Protein AF-A0A971NFB0-F1 (afdb_monomer_lite)

Radius of gyration: 30.21 Å; chains: 1; boun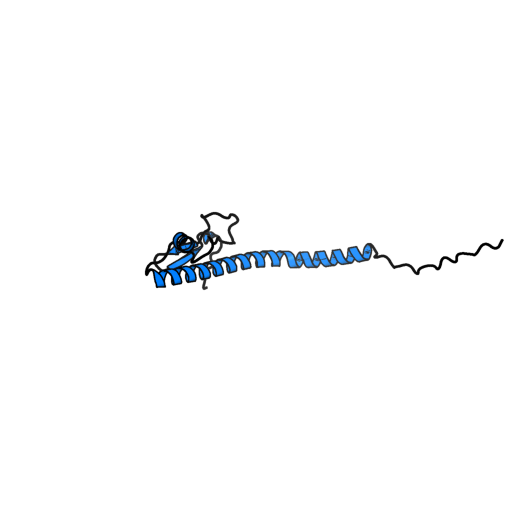ding box: 48×68×85 Å

Sequence (125 aa):
MAIHEWSFKDRKGVAGFTILELLAVFAILAIIVALAAPRFVAVIEESKIKACDNNVEMIRKAAEMYYEVKGEWPQEQDLVDENYIERYIYCPLSNTESEEYAYDIDENGKVTCRNAANHSREPGV

Structure (mmCIF, N/CA/C/O backbone):
data_AF-A0A971NFB0-F1
#
_entry.id   AF-A0A971NFB0-F1
#
loop_
_atom_site.group_PDB
_atom_site.id
_atom_site.type_symbol
_atom_site.label_atom_id
_atom_site.label_alt_id
_atom_site.label_comp_id
_atom_site.label_asym_id
_atom_site.label_entity_id
_atom_site.label_seq_id
_atom_site.pdbx_PDB_ins_code
_atom_site.Cartn_x
_atom_site.Cartn_y
_atom_site.Cartn_z
_atom_site.occupancy
_atom_site.B_iso_or_equiv
_atom_site.auth_seq_id
_atom_site.auth_comp_id
_atom_site.auth_asym_id
_atom_site.auth_atom_id
_atom_site.pdbx_PDB_model_num
ATOM 1 N N . MET A 1 1 ? 18.851 -51.933 -66.015 1.00 47.72 1 MET A N 1
ATOM 2 C CA . MET A 1 1 ? 19.614 -51.310 -64.916 1.00 47.72 1 MET A CA 1
ATOM 3 C C . MET A 1 1 ? 19.822 -49.851 -65.282 1.00 47.72 1 MET A C 1
ATOM 5 O O . MET A 1 1 ? 20.721 -49.549 -66.047 1.00 47.72 1 MET A O 1
ATOM 9 N N . ALA A 1 2 ? 18.912 -48.979 -64.850 1.00 41.94 2 ALA A N 1
ATOM 10 C CA . ALA A 1 2 ? 19.012 -47.537 -65.043 1.00 41.94 2 ALA A CA 1
ATOM 11 C C . ALA A 1 2 ? 18.751 -46.901 -63.679 1.00 41.94 2 ALA A C 1
ATOM 13 O O . ALA A 1 2 ? 17.673 -47.048 -63.107 1.00 41.94 2 ALA A O 1
ATOM 14 N N . ILE A 1 3 ? 19.805 -46.320 -63.124 1.00 55.41 3 ILE A N 1
ATOM 15 C CA . ILE A 1 3 ? 19.808 -45.586 -61.865 1.00 55.41 3 ILE A CA 1
ATOM 16 C C . ILE A 1 3 ? 18.948 -44.329 -62.039 1.00 55.41 3 ILE A C 1
ATOM 18 O O . ILE A 1 3 ? 19.242 -43.484 -62.877 1.00 55.41 3 ILE A O 1
ATOM 22 N N . HIS A 1 4 ? 17.844 -44.242 -61.294 1.00 60.56 4 HIS A N 1
ATOM 23 C CA . HIS A 1 4 ? 17.005 -43.048 -61.257 1.00 60.56 4 HIS A CA 1
ATOM 24 C C . HIS A 1 4 ? 17.777 -41.963 -60.497 1.00 60.56 4 HIS A C 1
ATOM 26 O O . HIS A 1 4 ? 18.076 -42.110 -59.312 1.00 60.56 4 HIS A O 1
ATOM 32 N N . GLU A 1 5 ? 18.146 -40.912 -61.214 1.00 65.19 5 GLU A N 1
ATOM 33 C CA . GLU A 1 5 ? 18.852 -39.741 -60.710 1.00 65.19 5 GLU A CA 1
ATOM 34 C C . GLU A 1 5 ? 17.924 -38.955 -59.771 1.00 65.19 5 GLU A C 1
ATOM 36 O O . GLU A 1 5 ? 16.894 -38.415 -60.181 1.00 65.19 5 GLU A O 1
ATOM 41 N N . TRP A 1 6 ? 18.246 -38.931 -58.477 1.00 62.62 6 TRP A N 1
ATOM 42 C CA . TRP A 1 6 ? 17.538 -38.102 -57.506 1.00 62.62 6 TRP A CA 1
ATOM 43 C C . TRP A 1 6 ? 18.068 -36.672 -57.605 1.00 62.62 6 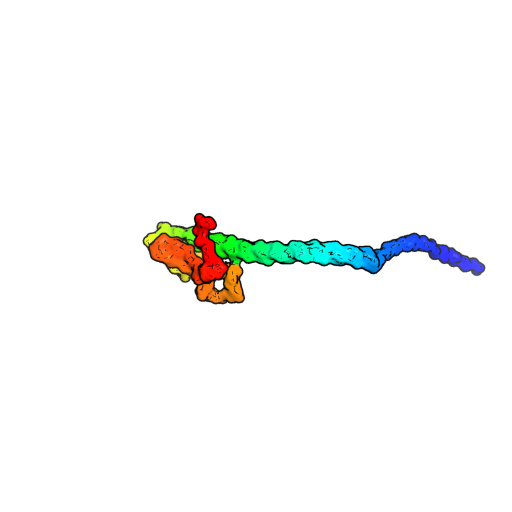TRP A C 1
ATOM 45 O O . TRP A 1 6 ? 19.115 -36.337 -57.057 1.00 62.62 6 TRP A O 1
ATOM 55 N N . SER A 1 7 ? 17.323 -35.825 -58.313 1.00 70.81 7 SER A N 1
ATOM 56 C CA . SER A 1 7 ? 17.550 -34.382 -58.360 1.00 70.81 7 SER A CA 1
ATOM 57 C C . SER A 1 7 ? 17.235 -33.759 -56.993 1.00 70.81 7 SER A C 1
ATOM 59 O O . SER A 1 7 ? 16.072 -33.612 -56.606 1.00 70.81 7 SER A O 1
ATOM 61 N N . PHE A 1 8 ? 18.277 -33.408 -56.234 1.00 65.56 8 PHE A N 1
ATOM 62 C CA . PHE A 1 8 ? 18.149 -32.649 -54.992 1.00 65.56 8 PHE A CA 1
ATOM 63 C C . PHE A 1 8 ? 17.935 -31.175 -55.355 1.00 65.56 8 PHE A C 1
ATOM 65 O O . PHE A 1 8 ? 18.860 -30.450 -55.705 1.00 65.56 8 PHE A O 1
ATOM 72 N N . LYS A 1 9 ? 16.673 -30.748 -55.346 1.00 68.69 9 LYS A N 1
ATOM 73 C CA . LYS A 1 9 ? 16.277 -29.366 -55.621 1.00 68.69 9 LYS A CA 1
ATOM 74 C C . LYS A 1 9 ? 16.809 -28.461 -54.506 1.00 68.69 9 LYS A C 1
ATOM 76 O O . LYS A 1 9 ? 16.326 -28.546 -53.377 1.00 68.69 9 LYS A O 1
ATOM 81 N N . ASP A 1 10 ? 17.781 -27.605 -54.824 1.00 65.00 10 ASP A N 1
ATOM 82 C CA . ASP A 1 10 ? 18.321 -26.589 -53.916 1.00 65.00 10 ASP A CA 1
ATOM 83 C C . ASP A 1 10 ? 17.186 -25.755 -53.307 1.00 65.00 10 ASP A C 1
ATOM 85 O O . ASP A 1 10 ? 16.518 -24.955 -53.975 1.00 65.00 10 ASP A O 1
ATOM 89 N N . ARG A 1 11 ? 16.939 -25.953 -52.008 1.00 67.19 11 ARG A N 1
ATOM 90 C CA . ARG A 1 11 ? 16.071 -25.071 -51.231 1.00 67.19 11 ARG A CA 1
ATOM 91 C C . ARG A 1 11 ? 16.803 -23.742 -51.115 1.00 67.19 11 ARG A C 1
ATOM 93 O O . ARG A 1 11 ? 17.792 -23.660 -50.393 1.00 67.19 11 ARG A O 1
ATOM 100 N N . LYS A 1 12 ? 16.328 -22.721 -51.840 1.00 63.31 12 LYS A N 1
ATOM 101 C CA . LYS A 1 12 ? 16.784 -21.331 -51.690 1.00 63.31 12 LYS A CA 1
ATOM 102 C C . LYS A 1 12 ? 16.893 -21.028 -50.196 1.00 63.31 12 LYS A C 1
ATOM 104 O O . LYS A 1 12 ? 15.902 -21.164 -49.479 1.00 63.31 12 LYS A O 1
ATOM 109 N N . GLY A 1 13 ? 18.118 -20.741 -49.757 1.00 60.91 13 GLY A N 1
ATOM 110 C CA . GLY A 1 13 ? 18.494 -20.673 -48.354 1.00 60.91 13 GLY A CA 1
ATOM 111 C C . GLY A 1 13 ? 17.531 -19.805 -47.558 1.00 60.91 13 GLY A C 1
ATOM 112 O O . GLY A 1 13 ? 17.234 -18.674 -47.939 1.00 60.91 13 GLY A O 1
ATOM 113 N N . VAL A 1 14 ? 17.042 -20.350 -46.449 1.00 64.19 14 VAL A N 1
ATOM 114 C CA . VAL A 1 14 ? 16.448 -19.534 -45.396 1.00 64.19 14 VAL A CA 1
ATOM 115 C C . VAL A 1 14 ? 17.577 -18.627 -44.916 1.00 64.19 14 VAL A C 1
ATOM 117 O O . VAL A 1 14 ? 18.567 -19.120 -44.378 1.00 64.19 14 VAL A O 1
ATOM 120 N N . ALA A 1 15 ? 17.489 -17.328 -45.203 1.00 69.75 15 ALA A N 1
ATOM 121 C CA . ALA A 1 15 ? 18.451 -16.359 -44.700 1.00 69.75 15 ALA A CA 1
ATOM 122 C C . ALA A 1 15 ? 18.414 -16.416 -43.164 1.00 69.75 15 ALA A C 1
ATOM 124 O O . ALA A 1 15 ? 17.381 -16.143 -42.554 1.00 69.75 15 ALA A O 1
ATOM 125 N N . GLY A 1 16 ? 19.508 -16.872 -42.554 1.00 72.75 16 GLY A N 1
ATOM 126 C CA . GLY A 1 16 ? 19.671 -16.870 -41.105 1.00 72.75 16 GLY A CA 1
ATOM 127 C C . GLY A 1 16 ? 19.907 -15.450 -40.602 1.00 72.75 16 GLY A C 1
ATOM 128 O O . GLY A 1 16 ? 20.529 -14.646 -41.294 1.00 72.75 16 GLY A O 1
ATOM 129 N N . PHE A 1 17 ? 19.419 -15.157 -39.398 1.00 75.69 17 PHE A N 1
ATOM 130 C CA . PHE A 1 17 ? 19.699 -13.903 -38.701 1.00 75.69 17 PHE A CA 1
ATOM 131 C C . PHE A 1 17 ? 21.213 -13.739 -38.528 1.00 75.69 17 PHE A C 1
ATOM 133 O O . PHE A 1 17 ? 21.903 -14.672 -38.106 1.00 75.69 17 PHE A O 1
ATOM 140 N N . THR A 1 18 ? 21.740 -12.564 -38.850 1.00 89.12 18 THR A N 1
ATOM 141 C CA . THR A 1 18 ? 23.152 -12.256 -38.627 1.00 89.12 18 THR A CA 1
ATOM 142 C C . THR A 1 18 ? 23.380 -11.865 -37.166 1.00 89.12 18 THR A C 1
ATOM 144 O O . THR A 1 18 ? 22.518 -11.280 -36.510 1.00 89.12 18 THR A O 1
ATOM 147 N N . ILE A 1 19 ? 24.574 -12.146 -36.634 1.00 91.19 19 ILE A N 1
ATOM 148 C CA . ILE A 1 19 ? 24.953 -11.698 -35.281 1.00 91.19 19 ILE A CA 1
ATOM 149 C C . ILE A 1 19 ? 24.906 -10.164 -35.195 1.00 91.19 19 ILE A C 1
ATOM 151 O O . ILE A 1 19 ? 24.519 -9.612 -34.169 1.00 91.19 19 ILE A O 1
ATOM 155 N N . LEU A 1 20 ? 25.242 -9.474 -36.291 1.00 91.25 20 LEU A N 1
ATOM 156 C CA . LEU A 1 20 ? 25.219 -8.016 -36.372 1.00 91.25 20 LEU A CA 1
ATOM 157 C C . LEU A 1 20 ? 23.815 -7.438 -36.147 1.00 91.25 20 LEU A C 1
ATOM 159 O O . LEU A 1 20 ? 23.675 -6.455 -35.423 1.00 91.25 20 LEU A O 1
ATOM 163 N N . GLU A 1 21 ? 22.781 -8.053 -36.723 1.00 89.88 21 GLU A N 1
ATOM 164 C CA . GLU A 1 21 ? 21.395 -7.612 -36.527 1.00 89.88 21 GLU A CA 1
ATOM 165 C C . GLU A 1 21 ? 20.972 -7.742 -35.062 1.00 89.88 21 GLU A C 1
ATOM 167 O O . GLU A 1 21 ? 20.385 -6.817 -34.503 1.00 89.88 21 GLU A O 1
ATOM 172 N N . LEU A 1 22 ? 21.335 -8.843 -34.399 1.00 91.75 22 LEU A N 1
ATOM 173 C CA . LEU A 1 22 ? 21.037 -9.022 -32.979 1.00 91.75 22 LEU A CA 1
ATOM 174 C C . LEU A 1 22 ? 21.819 -8.029 -32.095 1.00 91.75 22 LEU A C 1
ATOM 176 O O . LEU A 1 22 ? 21.270 -7.502 -31.127 1.00 91.75 22 LEU A O 1
ATOM 180 N N . LEU A 1 23 ? 23.07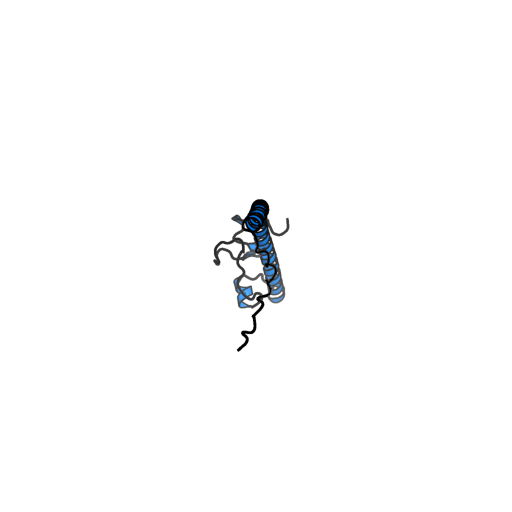1 -7.716 -32.446 1.00 94.31 23 LEU A N 1
ATOM 181 C CA . LEU A 1 23 ? 23.879 -6.713 -31.741 1.00 94.31 23 LEU A CA 1
ATOM 182 C C . LEU A 1 23 ? 23.285 -5.304 -31.851 1.00 94.31 23 LEU A C 1
ATOM 184 O O . LEU A 1 23 ? 23.227 -4.590 -30.850 1.00 94.31 23 LEU A O 1
ATOM 188 N N . ALA A 1 24 ? 22.805 -4.911 -33.034 1.00 94.25 24 ALA A N 1
ATOM 189 C CA . ALA A 1 24 ? 22.145 -3.621 -33.224 1.00 94.25 24 ALA A CA 1
ATOM 190 C C . ALA A 1 24 ? 20.859 -3.506 -32.383 1.00 94.25 24 ALA A C 1
ATOM 192 O O . ALA A 1 24 ? 20.605 -2.462 -31.782 1.00 94.25 24 ALA A O 1
ATOM 193 N N . VAL A 1 25 ? 20.082 -4.591 -32.269 1.00 95.25 25 VAL A N 1
ATOM 194 C CA . VAL A 1 25 ? 18.883 -4.635 -31.414 1.00 95.25 25 VAL A CA 1
ATOM 195 C C . VAL A 1 25 ? 19.249 -4.465 -29.939 1.00 95.25 25 VAL A C 1
ATOM 197 O O . VAL A 1 25 ? 18.655 -3.627 -29.261 1.00 95.25 25 VAL A O 1
ATOM 200 N N . PHE A 1 26 ? 20.252 -5.191 -29.436 1.00 96.31 26 PHE A N 1
ATOM 201 C CA . PHE A 1 26 ? 20.691 -5.040 -28.045 1.00 96.31 26 PHE A CA 1
ATOM 202 C C . PHE A 1 26 ? 21.236 -3.644 -27.740 1.00 96.31 26 PHE A C 1
ATOM 204 O O . PHE A 1 26 ? 20.976 -3.124 -26.656 1.00 96.31 26 PHE A O 1
ATOM 211 N N . ALA A 1 27 ? 21.931 -3.012 -28.690 1.00 96.81 27 ALA A N 1
ATOM 212 C CA . ALA A 1 27 ? 22.396 -1.638 -28.532 1.00 96.81 27 ALA A CA 1
ATOM 213 C C . ALA A 1 27 ? 21.223 -0.664 -28.319 1.00 96.81 27 ALA A C 1
ATOM 215 O O . ALA A 1 27 ? 21.264 0.163 -27.409 1.00 96.81 27 ALA A O 1
ATOM 216 N N . ILE A 1 28 ? 20.145 -0.797 -29.100 1.00 97.00 28 ILE A N 1
ATOM 217 C CA . ILE A 1 28 ? 18.945 0.039 -28.949 1.00 97.00 28 ILE A CA 1
ATOM 218 C C . ILE A 1 28 ? 18.207 -0.287 -27.641 1.00 97.00 28 ILE A C 1
ATOM 220 O O . ILE A 1 28 ? 17.813 0.629 -26.918 1.00 97.00 28 ILE A O 1
ATOM 224 N N . LEU A 1 29 ? 18.062 -1.570 -27.289 1.00 97.12 29 LEU A N 1
ATOM 225 C CA . LEU A 1 29 ? 17.431 -1.988 -26.031 1.00 97.12 29 LEU A CA 1
ATOM 226 C C . LEU A 1 29 ? 18.176 -1.443 -24.805 1.00 97.12 29 LEU A C 1
ATOM 228 O O . LEU A 1 29 ? 17.534 -0.977 -23.866 1.00 97.12 29 LEU A O 1
ATOM 232 N N . ALA A 1 30 ? 19.512 -1.442 -24.825 1.00 97.69 30 ALA A N 1
ATOM 233 C CA . ALA A 1 30 ? 20.322 -0.894 -23.741 1.00 97.69 30 ALA A CA 1
ATOM 234 C C . ALA A 1 30 ? 20.061 0.606 -23.530 1.00 97.69 30 ALA A C 1
ATOM 236 O O . ALA A 1 30 ? 19.920 1.047 -22.390 1.00 97.69 30 ALA A O 1
ATOM 237 N N . ILE A 1 31 ? 19.926 1.379 -24.615 1.00 97.12 31 ILE A N 1
ATOM 238 C CA . ILE A 1 31 ? 19.602 2.812 -24.545 1.00 97.12 31 ILE A CA 1
ATOM 239 C C . ILE A 1 31 ? 18.205 3.020 -23.944 1.00 97.12 31 ILE A C 1
ATOM 241 O O . ILE A 1 31 ? 18.041 3.847 -23.048 1.00 97.12 31 ILE A O 1
ATOM 245 N N . ILE A 1 32 ? 17.205 2.249 -24.387 1.00 97.25 32 ILE A N 1
ATOM 246 C CA . ILE A 1 32 ? 15.835 2.346 -23.857 1.00 97.25 32 ILE A CA 1
ATOM 247 C C . ILE A 1 32 ? 15.812 2.023 -22.358 1.00 97.25 32 ILE A C 1
ATOM 249 O O . ILE A 1 32 ? 15.243 2.786 -21.578 1.00 97.25 32 ILE A O 1
ATOM 253 N N . VAL A 1 33 ? 16.451 0.926 -21.938 1.00 96.50 33 VAL A N 1
ATOM 254 C CA . VAL A 1 33 ? 16.494 0.514 -20.526 1.00 96.50 33 VAL A CA 1
ATOM 255 C C . VAL A 1 33 ? 17.220 1.548 -19.669 1.00 96.50 33 VAL A C 1
ATOM 257 O O . VAL A 1 33 ? 16.726 1.878 -18.594 1.00 96.50 33 VAL A O 1
ATOM 260 N N . ALA A 1 34 ? 18.336 2.108 -20.145 1.00 95.38 34 ALA A N 1
ATOM 261 C CA . ALA A 1 34 ? 19.075 3.139 -19.418 1.00 95.38 34 ALA A CA 1
ATOM 262 C C . ALA A 1 34 ? 18.213 4.380 -19.124 1.00 95.38 34 ALA A C 1
ATOM 264 O O . ALA A 1 34 ? 18.293 4.940 -18.032 1.00 95.38 34 ALA A O 1
ATOM 265 N N . LEU A 1 35 ? 17.354 4.783 -20.067 1.00 94.31 35 LEU A N 1
ATOM 266 C CA . LEU A 1 35 ? 16.425 5.902 -19.878 1.00 94.31 35 LEU A CA 1
ATOM 267 C C . LEU A 1 35 ? 15.200 5.521 -19.029 1.00 94.31 35 LEU A C 1
ATOM 269 O O . LEU A 1 35 ? 14.696 6.344 -18.263 1.00 94.31 35 LEU A O 1
ATOM 273 N N . ALA A 1 36 ? 14.709 4.288 -19.155 1.00 94.62 36 ALA A N 1
ATOM 274 C CA . ALA A 1 36 ? 13.483 3.842 -18.500 1.00 94.62 36 ALA A CA 1
ATOM 275 C C . ALA A 1 36 ? 13.684 3.437 -17.028 1.00 94.62 36 ALA A C 1
ATOM 277 O O . ALA A 1 36 ? 12.826 3.722 -16.192 1.00 94.62 36 ALA A O 1
ATOM 278 N N . ALA A 1 37 ? 14.814 2.809 -16.687 1.00 92.25 37 ALA A N 1
ATOM 279 C CA . ALA A 1 37 ? 15.092 2.259 -15.357 1.00 92.25 37 ALA A CA 1
ATOM 280 C C . ALA A 1 37 ? 14.854 3.232 -14.177 1.00 92.25 37 ALA A C 1
ATOM 282 O O . ALA A 1 37 ? 14.127 2.852 -13.256 1.00 92.25 37 ALA A O 1
ATOM 283 N N . PRO A 1 38 ? 15.367 4.485 -14.169 1.00 90.25 38 PRO A N 1
ATOM 284 C CA . PRO A 1 38 ? 15.160 5.386 -13.030 1.00 90.25 38 PRO A CA 1
ATOM 285 C C . PRO A 1 38 ? 13.691 5.792 -12.845 1.00 90.25 38 PRO A C 1
ATOM 287 O O . PRO A 1 38 ? 13.251 6.049 -11.727 1.00 90.25 38 PRO A O 1
ATOM 290 N N . ARG A 1 39 ? 12.904 5.827 -13.928 1.00 91.12 39 ARG A N 1
ATOM 291 C CA . ARG A 1 39 ? 11.477 6.170 -13.866 1.00 91.12 39 ARG A CA 1
ATOM 292 C C . ARG A 1 39 ? 10.662 5.061 -13.209 1.00 91.12 39 ARG A C 1
ATOM 294 O O . ARG A 1 39 ? 9.733 5.367 -12.469 1.00 91.12 39 ARG A O 1
ATOM 301 N N . PHE A 1 40 ? 11.026 3.798 -13.429 1.00 90.50 40 PHE A 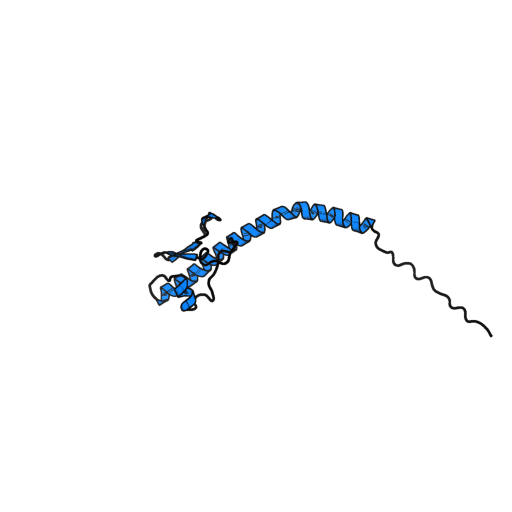N 1
ATOM 302 C CA . PHE A 1 40 ? 10.322 2.663 -12.831 1.00 90.50 40 PHE A CA 1
ATOM 303 C C . PHE A 1 40 ? 10.420 2.636 -11.303 1.00 90.50 40 PHE A C 1
ATOM 305 O O . PHE A 1 40 ? 9.413 2.397 -10.645 1.00 90.50 40 PHE A O 1
ATOM 312 N N . VAL A 1 41 ? 11.594 2.926 -10.733 1.00 87.62 41 VAL A N 1
ATOM 313 C CA . VAL A 1 41 ? 11.781 2.930 -9.269 1.00 87.62 41 VAL A CA 1
ATOM 314 C C . VAL A 1 41 ? 10.887 3.978 -8.600 1.00 87.62 41 VAL A C 1
ATOM 316 O O . VAL A 1 41 ? 10.183 3.655 -7.646 1.00 87.62 41 VAL A O 1
ATOM 319 N N . ALA A 1 42 ? 10.838 5.193 -9.153 1.00 86.19 42 ALA A N 1
ATOM 320 C CA . ALA A 1 42 ? 9.991 6.268 -8.633 1.00 86.19 42 ALA A CA 1
ATOM 321 C C . ALA A 1 42 ? 8.493 5.914 -8.677 1.00 86.19 42 ALA A C 1
ATOM 323 O O . ALA A 1 42 ? 7.762 6.185 -7.729 1.00 86.19 42 ALA A O 1
ATOM 324 N N . VAL A 1 43 ? 8.034 5.268 -9.756 1.00 89.25 43 VAL A N 1
ATOM 325 C CA . VAL A 1 43 ? 6.632 4.831 -9.879 1.00 89.25 43 VAL A CA 1
ATOM 326 C C . VAL A 1 43 ? 6.291 3.748 -8.856 1.00 89.25 43 VAL A C 1
ATOM 328 O O . VAL A 1 43 ? 5.192 3.759 -8.307 1.00 89.25 43 VAL A O 1
ATOM 331 N N . ILE A 1 44 ? 7.214 2.825 -8.571 1.00 88.56 44 ILE A N 1
ATOM 332 C CA . ILE A 1 44 ? 7.002 1.794 -7.546 1.00 88.56 44 ILE A CA 1
ATOM 333 C C . ILE A 1 44 ? 6.849 2.446 -6.171 1.00 88.56 44 ILE A C 1
ATOM 335 O O . ILE A 1 44 ? 5.912 2.118 -5.448 1.00 88.56 44 ILE A O 1
ATOM 339 N N . GLU A 1 45 ? 7.719 3.387 -5.818 1.00 85.44 45 GLU A N 1
ATOM 340 C CA . GLU A 1 45 ? 7.631 4.107 -4.546 1.00 85.44 45 GLU A CA 1
ATOM 341 C C . GLU A 1 45 ? 6.311 4.884 -4.422 1.00 85.44 45 GLU A C 1
ATOM 343 O O . GLU A 1 45 ? 5.580 4.712 -3.447 1.00 85.44 45 GLU A O 1
ATOM 348 N N . GLU A 1 46 ? 5.929 5.630 -5.462 1.00 86.88 46 GLU A N 1
ATOM 349 C CA . GLU A 1 46 ? 4.651 6.347 -5.509 1.00 86.88 46 GLU A CA 1
ATOM 350 C C . GLU A 1 46 ? 3.448 5.395 -5.399 1.00 86.88 46 GLU A C 1
ATOM 352 O O . GLU A 1 46 ? 2.471 5.691 -4.711 1.00 86.88 46 GLU A O 1
ATOM 357 N N . SER A 1 47 ? 3.513 4.225 -6.043 1.00 90.19 47 SER A N 1
ATOM 358 C CA . SER A 1 47 ? 2.444 3.224 -5.974 1.00 90.19 47 SER A CA 1
ATOM 359 C C . SER A 1 47 ? 2.272 2.652 -4.568 1.00 90.19 47 SER A C 1
ATOM 361 O O . SER A 1 47 ? 1.141 2.421 -4.145 1.00 90.19 47 SER A O 1
ATOM 363 N N . LYS A 1 48 ? 3.369 2.486 -3.816 1.00 88.00 48 LYS A N 1
ATOM 364 C CA . LYS A 1 48 ? 3.315 2.042 -2.421 1.00 88.00 48 LYS A CA 1
ATOM 365 C C . LYS A 1 48 ? 2.703 3.112 -1.521 1.00 88.00 48 LYS A C 1
ATOM 367 O O . LYS A 1 48 ? 1.895 2.770 -0.667 1.00 88.00 48 LYS A O 1
ATOM 372 N N . ILE A 1 49 ? 3.022 4.390 -1.739 1.00 85.94 49 ILE A N 1
ATOM 373 C CA . ILE A 1 49 ? 2.390 5.504 -1.007 1.00 85.94 49 ILE A CA 1
ATOM 374 C C . ILE A 1 49 ? 0.881 5.511 -1.262 1.00 85.94 49 ILE A C 1
ATOM 376 O O . ILE A 1 49 ? 0.106 5.438 -0.317 1.00 85.94 49 ILE A O 1
ATOM 380 N N . LYS A 1 50 ? 0.458 5.457 -2.530 1.00 88.75 50 LYS A N 1
ATOM 381 C CA . LYS A 1 50 ? -0.970 5.396 -2.884 1.00 88.75 50 LYS A CA 1
ATOM 382 C C . LYS A 1 50 ? -1.672 4.164 -2.314 1.00 88.75 50 LYS A C 1
ATOM 384 O O . LYS A 1 50 ? -2.826 4.245 -1.911 1.00 88.75 50 LYS A O 1
ATOM 389 N N . ALA A 1 51 ? -1.000 3.014 -2.287 1.00 89.94 51 ALA A N 1
ATOM 390 C CA . ALA A 1 51 ? -1.537 1.815 -1.654 1.00 89.94 51 ALA A CA 1
ATOM 391 C C . ALA A 1 51 ? -1.704 2.002 -0.137 1.00 89.94 51 ALA A C 1
ATOM 393 O O . ALA A 1 51 ? -2.717 1.580 0.409 1.00 89.94 51 ALA A O 1
ATOM 394 N N . CYS A 1 52 ? -0.764 2.681 0.527 1.00 88.25 52 CYS A N 1
ATOM 395 C CA . CYS A 1 52 ? -0.885 3.026 1.941 1.00 88.25 52 CYS A CA 1
ATOM 396 C C . CYS A 1 52 ? -2.087 3.948 2.195 1.00 8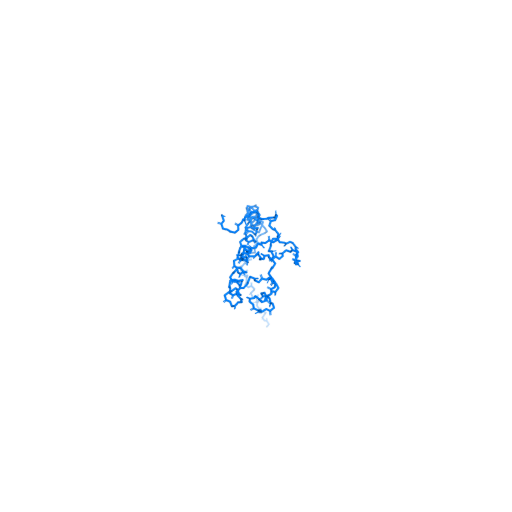8.25 52 CYS A C 1
ATOM 398 O O . CYS A 1 52 ? -2.885 3.661 3.082 1.00 88.25 52 CYS A O 1
ATOM 400 N N . ASP A 1 53 ? -2.269 4.987 1.376 1.00 87.38 53 ASP A N 1
ATOM 401 C CA . ASP A 1 53 ? -3.411 5.907 1.480 1.00 87.38 53 ASP A CA 1
ATOM 402 C C . ASP A 1 53 ? -4.748 5.180 1.270 1.00 87.38 53 ASP A C 1
ATOM 404 O O . ASP A 1 53 ? -5.707 5.378 2.017 1.00 87.38 53 ASP A O 1
ATOM 408 N N . ASN A 1 54 ? -4.804 4.277 0.288 1.00 91.38 54 ASN A N 1
ATOM 409 C CA . ASN A 1 54 ? -5.984 3.450 0.048 1.00 91.38 54 ASN A CA 1
ATOM 410 C C . ASN A 1 54 ? -6.287 2.526 1.234 1.00 91.38 54 ASN A C 1
ATOM 412 O O . ASN A 1 54 ? -7.452 2.356 1.584 1.00 91.38 54 ASN A O 1
ATOM 416 N N . ASN A 1 55 ? -5.263 1.949 1.865 1.00 90.69 55 ASN A N 1
ATOM 417 C CA . ASN A 1 55 ? -5.435 1.120 3.056 1.00 90.69 55 ASN A CA 1
ATOM 418 C C . ASN A 1 55 ? -6.002 1.934 4.229 1.00 90.69 55 ASN A C 1
ATOM 420 O O . ASN A 1 55 ? -6.939 1.471 4.874 1.00 90.69 55 ASN A O 1
ATOM 424 N N . VAL A 1 56 ? -5.498 3.155 4.467 1.00 89.44 56 VAL A N 1
ATOM 425 C CA . VAL A 1 56 ? -6.054 4.072 5.483 1.00 89.44 56 VAL A CA 1
ATOM 426 C C . VAL A 1 56 ? -7.542 4.299 5.231 1.00 89.44 56 VAL A C 1
ATOM 428 O O . VAL A 1 56 ? -8.355 4.161 6.140 1.00 89.44 56 VAL A O 1
ATOM 431 N N . GLU A 1 57 ? -7.912 4.599 3.989 1.00 90.50 57 GLU A N 1
ATOM 432 C CA . GLU A 1 57 ? -9.301 4.843 3.604 1.00 90.50 57 GLU A CA 1
ATOM 433 C C . GLU A 1 57 ? -10.190 3.595 3.757 1.00 90.50 57 GLU A C 1
ATOM 435 O O . GLU A 1 57 ? -11.346 3.699 4.171 1.00 90.50 57 GLU A O 1
ATOM 440 N N . MET A 1 58 ? -9.667 2.405 3.449 1.00 91.81 58 MET A N 1
ATOM 441 C CA . MET A 1 58 ? -10.376 1.137 3.658 1.00 91.81 58 MET A CA 1
ATOM 442 C C . MET A 1 58 ? -10.631 0.870 5.144 1.00 91.81 58 MET A C 1
ATOM 444 O O . MET A 1 58 ? -11.755 0.535 5.515 1.00 91.81 58 MET A O 1
ATOM 448 N N . ILE A 1 59 ? -9.617 1.060 5.990 1.00 91.69 59 ILE A N 1
ATOM 449 C CA . ILE A 1 59 ? -9.727 0.859 7.440 1.00 91.69 59 ILE A CA 1
ATOM 450 C C . ILE A 1 59 ? -10.649 1.908 8.055 1.00 91.69 59 ILE A C 1
ATOM 452 O O . ILE A 1 59 ? -11.481 1.561 8.884 1.00 91.69 59 ILE A O 1
ATOM 456 N N . ARG A 1 60 ? -10.586 3.166 7.601 1.00 91.88 60 ARG A N 1
ATOM 457 C CA . ARG A 1 60 ? -11.494 4.230 8.048 1.00 91.88 60 ARG A CA 1
ATOM 458 C C . ARG A 1 60 ? -12.949 3.848 7.798 1.00 91.88 60 ARG A C 1
ATOM 460 O O . ARG A 1 60 ? -13.764 3.942 8.705 1.00 91.88 60 ARG A O 1
ATOM 467 N N . LYS A 1 61 ? -13.273 3.351 6.600 1.00 93.75 61 LYS A N 1
ATOM 468 C CA . LYS A 1 61 ? -14.631 2.876 6.287 1.00 93.75 61 LYS A CA 1
ATOM 469 C C . LYS A 1 61 ? -15.047 1.690 7.151 1.00 93.75 61 LYS A C 1
ATOM 471 O O . LYS A 1 61 ? -16.194 1.629 7.577 1.00 93.75 61 LYS A O 1
ATOM 476 N N . ALA A 1 62 ? -14.136 0.752 7.407 1.00 93.81 62 ALA A N 1
ATOM 477 C CA . ALA A 1 62 ? -14.403 -0.369 8.305 1.00 93.81 62 ALA A CA 1
ATOM 478 C C . ALA A 1 62 ? -14.688 0.109 9.739 1.00 93.81 62 ALA A C 1
ATOM 480 O O . ALA A 1 62 ? -15.659 -0.333 10.350 1.00 93.81 62 ALA A O 1
ATOM 481 N N . ALA A 1 63 ? -13.901 1.065 10.235 1.00 93.81 63 ALA A N 1
ATOM 482 C CA . ALA A 1 63 ? -14.082 1.680 11.544 1.00 93.81 63 ALA A CA 1
ATOM 483 C C . ALA A 1 63 ? -15.399 2.459 11.650 1.00 93.81 63 ALA A C 1
ATOM 485 O O . ALA A 1 63 ? -16.085 2.363 12.663 1.00 93.81 63 ALA A O 1
ATOM 486 N N . GLU A 1 64 ? -15.790 3.176 10.596 1.00 94.31 64 GLU A N 1
ATOM 487 C CA . GLU A 1 64 ? -17.081 3.868 10.525 1.00 94.31 64 GLU A CA 1
ATOM 488 C C . GLU A 1 64 ? -18.253 2.887 10.589 1.00 94.31 64 GLU A C 1
ATOM 490 O O . GLU A 1 64 ? -19.171 3.094 11.378 1.00 94.31 64 GLU A O 1
ATOM 495 N N . MET A 1 65 ? -18.200 1.779 9.839 1.00 94.25 65 MET A N 1
ATOM 496 C CA . MET A 1 65 ? -19.231 0.735 9.910 1.00 94.25 65 MET A CA 1
ATOM 497 C C . MET A 1 65 ? -19.330 0.115 11.310 1.00 94.25 65 MET A C 1
ATOM 499 O O . MET A 1 65 ? -20.431 -0.151 11.789 1.00 94.25 65 MET A O 1
ATOM 503 N N . TYR A 1 66 ? -18.196 -0.099 11.982 1.00 95.25 66 TYR A N 1
ATOM 504 C CA . TYR A 1 66 ? -18.182 -0.579 13.364 1.00 95.25 66 TYR A CA 1
ATOM 505 C C . TYR A 1 66 ? -18.827 0.442 14.313 1.00 95.25 66 TYR A C 1
ATOM 507 O O . TYR A 1 66 ? -19.694 0.089 15.117 1.00 95.25 66 TYR A O 1
ATOM 515 N N . TYR A 1 67 ? -18.460 1.721 14.184 1.00 94.62 67 TYR A N 1
ATOM 516 C CA . TYR A 1 67 ? -19.000 2.810 14.997 1.00 94.62 67 TYR A CA 1
ATOM 517 C C . TYR A 1 67 ? -20.519 2.959 14.829 1.00 94.62 67 TYR A C 1
ATOM 519 O O . TYR A 1 67 ? -21.228 3.146 15.817 1.00 94.62 67 TYR A O 1
ATOM 527 N N . GLU A 1 68 ? -21.045 2.810 13.610 1.00 94.69 68 GLU A N 1
ATOM 528 C CA . GLU A 1 68 ? -22.491 2.849 13.340 1.00 94.69 68 GLU A CA 1
ATOM 529 C C . GLU A 1 68 ? -23.277 1.777 14.114 1.00 94.69 68 GLU A C 1
ATOM 531 O O . GLU A 1 68 ? -24.434 1.999 14.476 1.00 94.69 68 GLU A O 1
ATOM 536 N N . VAL A 1 69 ? -22.658 0.625 14.386 1.00 94.62 69 VAL A N 1
ATOM 537 C CA . VAL A 1 69 ? -23.298 -0.505 15.073 1.00 94.62 69 VAL A CA 1
ATOM 538 C C . VAL A 1 69 ? -23.072 -0.459 16.586 1.00 94.62 69 VAL A C 1
ATOM 540 O O . VAL A 1 69 ? -23.987 -0.761 17.354 1.00 94.62 69 VAL A O 1
ATOM 543 N N . LYS A 1 70 ? -21.857 -0.117 17.024 1.00 93.81 70 LYS A N 1
ATOM 544 C CA . LYS A 1 70 ? -21.414 -0.246 18.423 1.00 93.81 70 LYS A CA 1
ATOM 545 C C . LYS A 1 70 ? -21.427 1.075 19.189 1.00 93.81 70 LYS A C 1
ATOM 547 O O . LYS A 1 70 ? -21.559 1.068 20.408 1.00 93.81 70 LYS A O 1
ATOM 552 N N . GLY A 1 71 ? -21.330 2.202 18.485 1.00 92.69 71 GLY A N 1
ATOM 553 C CA . GLY A 1 71 ? -21.267 3.543 19.071 1.00 92.69 71 GLY A CA 1
ATOM 554 C C . GLY A 1 71 ? -19.910 3.916 19.678 1.00 92.69 71 GLY A C 1
ATOM 555 O O . GLY A 1 71 ? -19.802 4.966 20.309 1.00 92.69 71 GLY A O 1
ATOM 556 N N . GLU A 1 72 ? -18.884 3.085 19.493 1.00 92.50 72 GLU A N 1
ATOM 557 C CA . GLU A 1 72 ? -17.507 3.326 19.930 1.00 92.50 72 GLU A CA 1
ATOM 558 C C . GLU A 1 72 ? -16.522 3.030 18.795 1.00 92.50 72 GLU A C 1
ATOM 560 O O . GLU A 1 72 ? -16.831 2.259 17.884 1.00 92.50 72 GLU A O 1
ATOM 565 N N . TRP A 1 73 ? -15.362 3.687 18.810 1.00 92.50 73 TRP A N 1
ATOM 566 C CA . TRP A 1 73 ? -14.336 3.478 17.790 1.00 92.50 73 TRP A CA 1
ATOM 567 C C . TRP A 1 73 ? -13.571 2.177 18.063 1.00 92.50 73 TRP A C 1
ATOM 569 O O . TRP A 1 73 ? -13.138 1.969 19.199 1.00 92.50 73 TRP A O 1
ATOM 579 N N . PRO A 1 74 ? -13.391 1.312 17.050 1.00 91.94 74 PRO A N 1
ATOM 580 C CA . PRO A 1 74 ? -12.713 0.039 17.231 1.00 91.94 74 PRO A CA 1
ATOM 581 C C . PRO A 1 74 ? -11.202 0.222 17.333 1.00 91.94 74 PRO A C 1
ATOM 583 O O . PRO A 1 74 ? -10.626 1.153 16.767 1.00 91.94 74 PRO A O 1
ATOM 586 N N . GLN A 1 75 ? -10.548 -0.734 17.978 1.00 88.38 75 GLN A N 1
ATOM 587 C CA . GLN A 1 75 ? -9.144 -1.022 17.733 1.00 88.38 75 GLN A CA 1
ATOM 588 C C . GLN A 1 75 ? -9.006 -1.875 16.466 1.00 88.38 75 GLN A C 1
ATOM 590 O O . GLN A 1 75 ? -9.946 -2.534 16.025 1.00 88.38 75 GLN A O 1
ATOM 595 N N . GLU A 1 76 ? -7.810 -1.909 15.877 1.00 83.12 76 GLU A N 1
ATOM 596 C CA . GLU A 1 76 ? -7.551 -2.718 14.676 1.00 83.12 76 GLU A CA 1
ATOM 597 C C . GLU A 1 76 ? -7.917 -4.203 14.878 1.00 83.12 76 GLU A C 1
ATOM 599 O O . GLU A 1 76 ? -8.431 -4.849 13.967 1.00 83.12 76 GLU A O 1
ATOM 604 N N . GLN A 1 77 ? -7.716 -4.714 16.095 1.00 86.88 77 GLN A N 1
ATOM 605 C CA . GLN A 1 77 ? -8.053 -6.084 16.494 1.00 86.88 77 GLN A CA 1
ATOM 606 C C . GLN A 1 77 ? -9.561 -6.358 16.389 1.00 86.88 77 GLN A C 1
ATOM 608 O O . GLN A 1 77 ? -9.957 -7.373 15.819 1.00 86.88 77 GLN A O 1
ATOM 613 N N . ASP A 1 78 ? -10.402 -5.420 16.837 1.00 90.94 78 ASP A N 1
ATOM 614 C CA . ASP A 1 78 ? -11.864 -5.570 16.821 1.00 90.94 78 ASP A CA 1
ATOM 615 C C . ASP A 1 78 ? -12.401 -5.679 15.386 1.00 90.94 78 ASP A C 1
ATOM 617 O O . ASP A 1 78 ? -13.346 -6.420 15.111 1.00 90.94 78 ASP A O 1
ATOM 621 N N . LEU A 1 79 ? -11.766 -4.976 14.439 1.00 90.88 79 LEU A N 1
ATOM 622 C CA . LEU A 1 79 ? -12.135 -5.037 13.025 1.00 90.88 79 LEU A CA 1
ATOM 623 C C . LEU A 1 79 ? -11.875 -6.420 12.413 1.00 90.88 79 LEU A C 1
ATOM 625 O O . LEU A 1 79 ? -12.635 -6.849 11.541 1.00 90.88 79 LEU A O 1
ATOM 629 N N . VAL A 1 80 ? -10.809 -7.103 12.842 1.00 91.31 80 VAL A N 1
ATOM 630 C CA . VAL A 1 80 ? -10.483 -8.464 12.388 1.00 91.31 80 VAL A CA 1
ATOM 631 C C . VAL A 1 80 ? -11.387 -9.480 13.081 1.00 91.31 80 VAL A C 1
ATOM 633 O O . VAL A 1 80 ? -11.993 -10.317 12.412 1.00 91.31 80 VAL A O 1
ATOM 636 N N . ASP A 1 81 ? -11.522 -9.381 14.403 1.00 92.19 81 ASP A N 1
ATOM 637 C CA . ASP A 1 81 ? -12.275 -10.337 15.219 1.00 92.19 81 ASP A CA 1
ATOM 638 C C . ASP A 1 81 ? -13.772 -10.340 14.881 1.00 92.19 81 ASP A C 1
ATOM 640 O O . ASP A 1 81 ? -14.408 -11.397 14.852 1.00 92.19 81 ASP A O 1
ATOM 644 N N . GLU A 1 82 ? -14.333 -9.172 14.556 1.00 92.69 82 GLU A N 1
ATOM 645 C CA . GLU A 1 82 ? -15.725 -9.035 14.117 1.00 92.69 82 GLU A CA 1
ATOM 646 C C . GLU A 1 82 ? -15.897 -9.075 12.587 1.00 92.69 82 GLU A C 1
ATOM 648 O O . GLU A 1 82 ? -17.000 -8.861 12.080 1.00 92.69 82 GLU A O 1
ATOM 653 N N . ASN A 1 83 ? -14.839 -9.409 11.839 1.00 92.69 83 ASN A N 1
ATOM 654 C CA . ASN A 1 83 ? -14.881 -9.650 10.395 1.00 92.69 83 ASN A CA 1
ATOM 655 C C . ASN A 1 83 ? -15.361 -8.431 9.569 1.00 92.69 83 ASN A C 1
ATOM 657 O O . ASN A 1 83 ? -16.021 -8.580 8.536 1.00 92.69 83 ASN A O 1
ATOM 661 N N . TYR A 1 84 ? -15.006 -7.217 10.002 1.00 90.81 84 TYR A N 1
ATOM 662 C CA . TYR A 1 84 ? -15.108 -5.998 9.187 1.00 90.81 84 TYR A CA 1
ATOM 663 C C . TYR A 1 84 ? -13.963 -5.908 8.164 1.00 90.81 84 TYR A C 1
ATOM 665 O O . TYR A 1 84 ? -14.116 -5.283 7.113 1.00 90.81 84 TYR A O 1
ATOM 673 N N . ILE A 1 85 ? -12.835 -6.567 8.447 1.00 90.94 85 ILE A N 1
ATOM 674 C CA . ILE A 1 85 ? -11.712 -6.793 7.530 1.00 90.94 85 ILE A CA 1
ATOM 675 C C . ILE A 1 85 ? -11.271 -8.262 7.599 1.00 90.94 85 ILE A C 1
ATOM 677 O O . ILE A 1 85 ? -11.300 -8.877 8.658 1.00 90.94 85 ILE A O 1
ATOM 681 N N . GLU A 1 86 ? -10.850 -8.837 6.469 1.00 88.88 86 GLU A N 1
ATOM 682 C CA . GLU A 1 86 ? -10.505 -10.271 6.396 1.00 88.88 86 GLU A CA 1
ATOM 683 C C . GLU A 1 86 ? -9.190 -10.627 7.108 1.00 88.88 86 GLU A C 1
ATOM 685 O O . GLU A 1 86 ? -8.982 -11.766 7.521 1.00 88.88 86 GLU A O 1
ATOM 690 N N . ARG A 1 87 ? -8.255 -9.676 7.178 1.00 86.94 87 ARG A N 1
ATOM 691 C CA . ARG A 1 87 ? -6.925 -9.848 7.768 1.00 86.94 87 ARG A CA 1
ATOM 692 C C . ARG A 1 87 ? -6.319 -8.497 8.118 1.00 86.94 87 ARG A C 1
ATOM 694 O O . ARG A 1 87 ? -6.712 -7.482 7.541 1.00 86.94 87 ARG A O 1
ATOM 701 N N . TYR A 1 88 ? -5.297 -8.519 8.968 1.00 85.38 88 TYR A N 1
ATOM 702 C CA . TYR A 1 88 ? -4.448 -7.358 9.218 1.00 85.38 88 TYR A CA 1
ATOM 703 C C . TYR A 1 88 ? -3.844 -6.821 7.917 1.00 85.38 88 TYR A C 1
ATOM 705 O O . TYR A 1 88 ? -3.364 -7.579 7.064 1.00 85.38 88 TYR A O 1
ATOM 713 N N . ILE A 1 89 ? -3.892 -5.499 7.765 1.00 86.31 89 ILE A N 1
ATOM 714 C CA . ILE A 1 89 ? -3.369 -4.788 6.603 1.00 86.31 89 ILE A CA 1
ATOM 715 C C . ILE A 1 89 ? -2.055 -4.137 7.023 1.00 86.31 89 ILE A C 1
ATOM 717 O O . ILE A 1 89 ? -2.018 -3.327 7.940 1.00 86.31 89 ILE A O 1
ATOM 721 N N . TYR A 1 90 ? -0.968 -4.463 6.330 1.00 85.44 90 TYR A N 1
ATOM 722 C CA . TYR A 1 90 ? 0.354 -3.911 6.627 1.00 85.44 90 TYR A CA 1
ATOM 723 C C . TYR A 1 90 ? 0.714 -2.766 5.681 1.00 85.44 90 TYR A C 1
ATOM 725 O O . TYR A 1 90 ? 0.281 -2.721 4.524 1.00 85.44 90 TYR A O 1
ATOM 733 N N . CYS A 1 91 ? 1.563 -1.854 6.155 1.00 85.88 91 CYS A N 1
ATOM 734 C CA . CYS A 1 91 ? 2.089 -0.774 5.331 1.00 85.88 91 CYS A CA 1
ATOM 735 C C . CYS A 1 91 ? 2.975 -1.312 4.178 1.00 85.88 91 CYS A C 1
ATOM 737 O O . CYS A 1 91 ? 4.013 -1.928 4.438 1.00 85.88 91 CYS A O 1
ATOM 739 N N . PRO A 1 92 ? 2.662 -1.015 2.899 1.00 85.44 92 PRO A N 1
ATOM 740 C CA . PRO A 1 92 ? 3.413 -1.508 1.732 1.00 85.44 92 PRO A CA 1
ATOM 741 C C . PRO A 1 92 ? 4.804 -0.866 1.556 1.00 85.44 92 PRO A C 1
ATOM 743 O O . PRO A 1 92 ? 5.591 -1.293 0.703 1.00 85.44 92 PRO A O 1
ATOM 746 N N . LEU A 1 93 ? 5.110 0.182 2.330 1.00 81.94 93 LEU A N 1
ATOM 747 C CA . LEU A 1 93 ? 6.444 0.789 2.406 1.00 81.94 93 LEU A CA 1
ATOM 748 C C . LEU A 1 93 ? 7.362 0.075 3.395 1.00 81.94 93 LEU A C 1
ATOM 750 O O . LEU A 1 93 ? 8.575 0.281 3.342 1.00 81.94 93 LEU A O 1
ATOM 754 N N . SER A 1 94 ? 6.812 -0.767 4.270 1.00 78.25 94 SER A N 1
ATOM 755 C CA . SER A 1 94 ? 7.638 -1.580 5.148 1.00 78.25 94 SER A CA 1
ATOM 756 C C . SER A 1 94 ? 8.422 -2.621 4.345 1.00 78.25 94 SER A C 1
ATOM 758 O O . SER A 1 94 ? 7.938 -3.193 3.367 1.00 78.25 94 SER A O 1
ATOM 760 N N . ASN A 1 95 ? 9.656 -2.875 4.771 1.00 72.06 95 ASN A N 1
ATOM 761 C CA . ASN A 1 95 ? 10.475 -3.988 4.295 1.00 72.06 95 ASN A CA 1
ATOM 762 C C . ASN A 1 95 ? 10.195 -5.295 5.064 1.00 72.06 95 ASN A C 1
ATOM 764 O O . ASN A 1 95 ? 10.812 -6.315 4.764 1.00 72.06 95 ASN A O 1
ATOM 768 N N . THR A 1 96 ? 9.302 -5.254 6.057 1.00 68.44 96 THR A N 1
ATOM 769 C CA . THR A 1 96 ? 8.959 -6.369 6.945 1.00 68.44 96 THR A CA 1
ATOM 770 C C . THR A 1 96 ? 7.458 -6.395 7.249 1.00 68.44 96 THR A C 1
ATOM 772 O O . THR A 1 96 ? 6.829 -5.363 7.487 1.00 68.44 96 THR A O 1
ATOM 775 N N . GLU A 1 97 ? 6.876 -7.592 7.260 1.00 67.50 97 GLU A N 1
ATOM 776 C CA . GLU A 1 97 ? 5.486 -7.834 7.663 1.00 67.50 97 GLU A CA 1
ATOM 777 C C . GLU A 1 97 ? 5.432 -7.999 9.191 1.00 67.50 97 GLU A C 1
ATOM 779 O O . GLU A 1 97 ? 5.378 -9.110 9.710 1.00 67.50 97 GLU A O 1
ATOM 784 N N . SER A 1 98 ? 5.552 -6.885 9.918 1.00 65.62 98 SER A N 1
ATOM 785 C CA . SER A 1 98 ? 5.489 -6.841 11.387 1.00 65.62 98 SER A CA 1
ATOM 786 C C . SER A 1 98 ? 4.255 -6.062 11.845 1.00 65.62 98 SER A C 1
ATOM 788 O O . SER A 1 98 ? 3.891 -5.063 11.222 1.00 65.62 98 SER A O 1
ATOM 790 N N . GLU A 1 99 ? 3.662 -6.474 12.972 1.00 60.12 99 GLU A N 1
ATOM 791 C CA . GLU A 1 99 ? 2.604 -5.738 13.697 1.00 60.12 99 GLU A CA 1
ATOM 792 C C . GLU A 1 99 ? 3.042 -4.312 14.089 1.00 60.12 99 GLU A C 1
ATOM 794 O O . GLU A 1 99 ? 2.225 -3.418 14.305 1.00 60.12 99 GLU A O 1
ATOM 799 N N . GLU A 1 100 ? 4.353 -4.060 14.110 1.00 64.88 100 GLU A N 1
ATOM 800 C CA . GLU A 1 100 ? 4.932 -2.731 14.309 1.00 64.88 100 GLU A CA 1
ATOM 801 C C . GLU A 1 100 ? 4.557 -1.738 13.190 1.00 64.88 100 GLU A C 1
ATOM 803 O O . GLU A 1 100 ? 4.497 -0.533 13.431 1.00 64.88 100 GLU A O 1
ATOM 808 N N . TYR A 1 101 ? 4.228 -2.222 11.988 1.00 63.19 101 TYR A N 1
ATOM 809 C CA . TYR A 1 101 ? 3.903 -1.399 10.812 1.00 63.19 101 TYR A CA 1
ATOM 810 C C . TYR A 1 101 ? 2.424 -1.451 10.414 1.00 63.19 101 TYR A C 1
ATOM 812 O O . TYR A 1 101 ? 2.085 -1.267 9.238 1.00 63.19 101 TYR A O 1
ATOM 820 N N . ALA A 1 102 ? 1.567 -1.716 11.395 1.00 74.19 102 ALA A N 1
ATOM 821 C CA . ALA A 1 102 ? 0.121 -1.716 11.255 1.00 74.19 102 ALA A CA 1
ATOM 822 C C . ALA A 1 102 ? -0.480 -0.297 11.330 1.00 74.19 102 ALA A C 1
ATOM 824 O O . ALA A 1 102 ? 0.240 0.710 11.447 1.00 74.19 102 ALA A O 1
ATOM 825 N N . TYR A 1 103 ? -1.804 -0.220 11.224 1.00 84.00 103 TYR A N 1
ATOM 826 C CA . TYR A 1 103 ? -2.550 1.033 11.272 1.00 84.00 103 TYR A CA 1
ATOM 827 C C . TYR A 1 103 ? -3.147 1.245 12.663 1.00 84.00 103 TYR A C 1
ATOM 829 O O . TYR A 1 103 ? -3.563 0.309 13.333 1.00 84.00 103 TYR A O 1
ATOM 837 N N . ASP A 1 104 ? -3.179 2.496 13.098 1.00 85.56 104 ASP A N 1
ATOM 838 C CA . ASP A 1 104 ? -3.690 2.901 14.402 1.00 85.56 104 ASP A CA 1
ATOM 839 C C . ASP A 1 104 ? -4.966 3.722 14.221 1.00 85.56 104 ASP A C 1
ATOM 841 O O . ASP A 1 104 ? -5.034 4.544 13.301 1.00 85.56 104 ASP A O 1
ATOM 845 N N . ILE A 1 105 ? -5.967 3.492 15.069 1.00 88.44 105 ILE A N 1
ATOM 846 C CA . ILE A 1 105 ? -7.249 4.200 15.048 1.00 88.44 105 ILE A CA 1
ATOM 847 C C . ILE A 1 105 ? -7.339 4.997 16.347 1.00 88.44 105 ILE A C 1
ATOM 849 O O . ILE A 1 105 ? -7.360 4.412 17.430 1.00 88.44 105 ILE A O 1
ATOM 853 N N . ASP A 1 106 ? -7.365 6.327 16.241 1.00 86.69 106 ASP A N 1
ATOM 854 C CA . ASP A 1 106 ? -7.481 7.189 17.418 1.00 86.69 106 ASP A CA 1
ATOM 855 C C . ASP A 1 106 ? -8.921 7.254 17.967 1.00 86.69 106 ASP A C 1
ATOM 857 O O . ASP A 1 106 ? -9.883 6.801 17.343 1.00 86.69 106 ASP A O 1
ATOM 861 N N . GLU A 1 107 ? -9.085 7.876 19.138 1.00 84.69 107 GLU A N 1
ATOM 862 C CA . GLU A 1 107 ? -10.387 8.065 19.802 1.00 84.69 107 GLU A CA 1
ATOM 863 C C . GLU A 1 107 ? -11.396 8.904 18.986 1.00 84.69 107 GLU A C 1
ATOM 865 O O . GLU A 1 107 ? -12.570 8.981 19.345 1.00 84.69 107 GLU A O 1
ATOM 870 N N . ASN A 1 108 ? -10.959 9.548 17.900 1.00 83.38 108 ASN A N 1
ATOM 871 C CA . ASN A 1 108 ? -11.793 10.336 16.996 1.00 83.38 108 ASN A CA 1
ATOM 872 C C . ASN A 1 108 ? -12.062 9.613 15.664 1.00 83.38 108 ASN A C 1
ATOM 874 O O . ASN A 1 108 ? -12.664 10.210 14.769 1.00 83.38 108 ASN A O 1
ATOM 878 N N . GLY A 1 109 ? -11.602 8.367 15.504 1.00 82.06 109 GLY A N 1
ATOM 879 C CA . GLY A 1 109 ? -11.717 7.602 14.262 1.00 82.06 109 GLY A CA 1
ATOM 880 C C . GLY A 1 109 ? -10.693 7.977 13.186 1.00 82.06 109 GLY A C 1
ATOM 881 O O . GLY A 1 109 ? -10.831 7.565 12.030 1.00 82.06 109 GLY A O 1
ATOM 882 N N . LYS A 1 110 ? -9.657 8.759 13.516 1.00 86.94 110 LYS A N 1
ATOM 883 C CA . LYS A 1 110 ? -8.553 9.047 12.594 1.00 86.94 110 LYS A CA 1
ATOM 884 C C . LYS A 1 110 ? -7.672 7.811 12.485 1.00 86.94 110 LYS A C 1
ATOM 886 O O . LYS A 1 110 ? -7.034 7.391 13.448 1.00 86.94 110 LYS A O 1
ATOM 891 N N . VAL A 1 111 ? -7.584 7.282 11.271 1.00 88.31 111 VAL A N 1
ATOM 892 C CA . VAL A 1 111 ? -6.688 6.174 10.950 1.00 88.31 111 VAL A CA 1
ATOM 893 C C . VAL A 1 111 ? -5.321 6.724 10.556 1.00 88.31 111 VAL A C 1
ATOM 895 O O . VAL A 1 111 ? -5.212 7.576 9.671 1.00 88.31 111 VAL A O 1
ATOM 898 N N . THR A 1 112 ? -4.262 6.240 11.200 1.00 85.00 112 THR A N 1
ATOM 899 C CA . THR A 1 112 ? -2.880 6.643 10.921 1.00 85.00 112 THR A CA 1
ATOM 900 C C . THR A 1 112 ? -1.993 5.432 10.668 1.00 85.00 112 THR A C 1
ATOM 902 O O . THR A 1 112 ? -2.132 4.385 11.288 1.00 85.00 112 THR A O 1
ATOM 905 N N . CYS A 1 113 ? -1.067 5.553 9.720 1.00 84.75 113 CYS A N 1
ATOM 906 C CA . CYS A 1 113 ? -0.050 4.530 9.491 1.00 84.75 113 CYS A CA 1
ATOM 907 C C . CYS A 1 113 ? 1.087 4.717 10.504 1.00 84.75 113 CYS A C 1
ATOM 909 O O . CYS A 1 113 ? 1.712 5.780 10.526 1.00 84.75 113 CYS A O 1
ATOM 911 N N . ARG A 1 114 ? 1.423 3.689 11.296 1.00 77.62 114 ARG A N 1
ATOM 912 C CA . ARG A 1 114 ? 2.504 3.784 12.298 1.00 77.62 114 ARG A CA 1
ATOM 913 C C . ARG A 1 114 ? 3.895 3.968 11.671 1.00 77.62 114 ARG A C 1
ATOM 915 O O . ARG A 1 114 ? 4.781 4.557 12.282 1.00 77.62 114 ARG A O 1
ATOM 922 N N . ASN A 1 115 ? 4.073 3.569 10.408 1.00 72.62 115 ASN A N 1
ATOM 923 C CA . ASN A 1 115 ? 5.309 3.772 9.635 1.00 72.62 115 ASN A CA 1
ATOM 924 C C . ASN A 1 115 ? 5.447 5.187 9.016 1.00 72.62 115 ASN A C 1
ATOM 926 O O . ASN A 1 115 ? 6.248 5.391 8.099 1.00 72.62 115 ASN A O 1
ATOM 930 N N . ALA A 1 116 ? 4.673 6.176 9.484 1.00 57.69 116 ALA A N 1
ATOM 931 C CA . ALA A 1 116 ? 4.611 7.527 8.908 1.00 57.69 116 ALA A CA 1
ATOM 932 C C . ALA A 1 116 ? 5.964 8.267 8.832 1.00 57.69 116 ALA A C 1
ATOM 934 O O . ALA A 1 116 ? 6.105 9.204 8.044 1.00 57.69 116 ALA A O 1
ATOM 935 N N . ALA A 1 117 ? 6.981 7.835 9.589 1.00 54.03 117 ALA A N 1
ATOM 936 C CA . ALA A 1 117 ? 8.331 8.400 9.531 1.00 54.03 117 ALA A CA 1
ATOM 937 C C . ALA A 1 117 ? 8.964 8.335 8.124 1.00 54.03 117 ALA A C 1
ATOM 939 O O . ALA A 1 117 ? 9.802 9.173 7.802 1.00 54.03 117 ALA A O 1
ATOM 940 N N . ASN A 1 118 ? 8.543 7.384 7.278 1.00 53.75 118 ASN A N 1
ATOM 941 C CA . ASN A 1 118 ? 9.082 7.196 5.926 1.00 53.75 118 ASN A CA 1
ATOM 942 C C . ASN A 1 118 ? 8.182 7.724 4.796 1.00 53.75 118 ASN A C 1
ATOM 944 O O . ASN A 1 118 ? 8.575 7.660 3.635 1.00 53.75 118 ASN A O 1
ATOM 948 N N . HIS A 1 119 ? 6.991 8.251 5.094 1.00 64.00 119 HIS A N 1
ATOM 949 C CA . HIS A 1 119 ? 6.130 8.866 4.083 1.00 64.00 119 HIS A CA 1
ATOM 950 C C . HIS A 1 119 ? 5.288 9.991 4.707 1.00 64.00 119 HIS A C 1
ATOM 952 O O . HIS A 1 119 ? 4.124 9.823 5.049 1.00 64.00 119 HIS A O 1
ATOM 958 N N . SER A 1 120 ? 5.888 11.175 4.857 1.00 49.16 120 SER A N 1
ATOM 959 C CA . SER A 1 120 ? 5.281 12.372 5.469 1.00 49.16 120 SER A CA 1
ATOM 960 C C . SER A 1 120 ? 4.153 13.029 4.654 1.00 49.16 120 SER A C 1
ATOM 962 O O . SER A 1 120 ? 3.993 14.248 4.698 1.00 49.16 120 SER A O 1
ATOM 964 N N . ARG A 1 121 ? 3.372 12.261 3.890 1.00 52.88 121 ARG A N 1
ATOM 965 C CA . ARG A 1 121 ? 2.154 12.766 3.258 1.00 52.88 121 ARG A CA 1
ATOM 966 C C . ARG A 1 121 ? 0.978 12.317 4.112 1.00 52.88 121 ARG A C 1
ATOM 968 O O . ARG A 1 121 ? 0.637 11.140 4.117 1.00 52.88 121 ARG A O 1
ATOM 975 N N . GLU A 1 122 ? 0.413 13.241 4.886 1.00 46.88 122 GLU A N 1
ATOM 976 C CA . GLU A 1 122 ? -0.898 13.000 5.482 1.00 46.88 122 GLU A CA 1
ATOM 977 C C . GLU A 1 122 ? -1.887 12.690 4.345 1.00 46.88 122 GLU A C 1
ATOM 979 O O . GLU A 1 122 ? -1.871 13.387 3.321 1.00 46.88 122 GLU A O 1
ATOM 984 N N . PRO A 1 123 ? -2.724 11.651 4.482 1.00 42.94 123 PRO A N 1
ATOM 985 C CA . PRO A 1 123 ? -3.728 11.340 3.479 1.00 42.94 123 PRO A CA 1
ATOM 986 C C . PRO A 1 123 ? -4.707 12.521 3.396 1.00 42.94 123 PRO A C 1
ATOM 988 O O . PRO A 1 123 ? -5.434 12.798 4.347 1.00 42.94 123 PRO A O 1
ATOM 991 N N . GLY A 1 124 ? -4.693 13.248 2.272 1.00 50.56 124 GLY A N 1
ATOM 992 C CA . GLY A 1 124 ? -5.615 14.364 2.013 1.00 50.56 124 GLY A CA 1
ATOM 993 C C . GLY A 1 124 ? -5.004 15.739 1.708 1.00 50.56 124 GLY A C 1
ATOM 994 O O . GLY A 1 124 ? -5.776 16.692 1.600 1.00 50.56 124 GLY A O 1
ATOM 995 N N . VAL A 1 125 ? -3.678 15.867 1.531 1.00 38.59 125 VAL A N 1
ATOM 996 C CA . VAL A 1 125 ? -3.020 17.110 1.045 1.00 38.59 125 VAL A CA 1
ATOM 997 C C . VAL A 1 125 ? -2.327 16.917 -0.304 1.00 38.59 125 VAL A C 1
ATOM 999 O O . VAL A 1 125 ? -1.624 15.894 -0.508 1.00 38.59 125 VAL A O 1
#

Foldseek 3Di:
DDDDDDPPPDDPDPDDDDPVVVVVVVVVVVVVCVVCVVVVVVVVVVVLVVVQLVVQVLVLVLQVVVCVPPVFGDFPVCSCVVVSDVDFDFRSPDPDPDPCQGWGQDRVSRIDGNVCVVPVDDNPD

pLDDT: mean 81.78, std 14.63, range [38.59, 97.69]

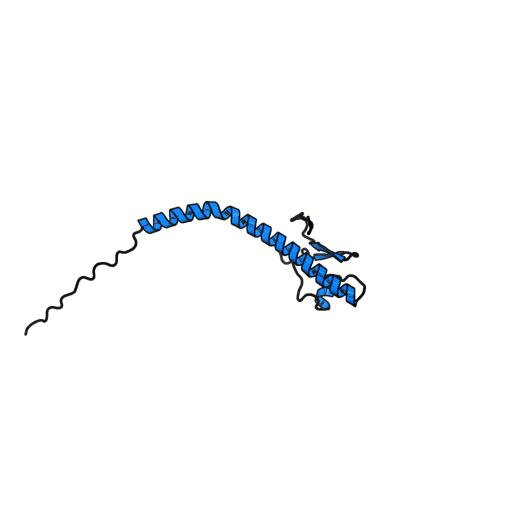Secondary structure (DSSP, 8-state):
---------------PPPHHHHHHHHHHHHHHHHHHHHHHHHHHHHHHHHHHHHHHHHHHHHHHHHHHHHSSPPPHHHHHHTTSSSS----TT-SS--GGG-EEE-TT--EEETTGGG----TT-